Protein AF-A0A0Q5DLA3-F1 (afdb_monomer)

Nearest PDB structures (foldseek):
  3n1b-assembly2_B  TM=4.915E-01  e=2.958E+00  Mus musculus
  8rz0-assembly1_A  TM=2.728E-01  e=1.833E+00  synthetic construct
  1zu2-assembly1_A  TM=3.342E-01  e=6.565E+00  Arabidopsis thaliana

Foldseek 3Di:
DDDDDDPPDPDDPDDDPLVVVLVVLLVQLLVLLVCCVVHDPDDPVLVVSLQSLQVSLVSQCVSPALVSSVVSLVSSLVVDVVCSVVSNVSSLVSNAPPHRRDHPDDDD

Solvent-accessible surface area (backbone atoms only — not comparable to full-atom values): 6355 Å² total; per-residue (Å²): 138,84,83,77,78,74,82,77,74,77,80,76,75,80,77,63,80,37,61,74,60,34,57,65,45,25,54,53,45,43,55,52,51,52,48,57,74,76,45,66,93,65,62,72,66,43,55,52,49,39,52,52,51,24,52,46,41,52,53,25,28,72,56,44,30,42,63,33,38,52,49,28,51,48,53,46,24,67,76,39,69,96,44,19,69,62,53,45,53,56,48,52,66,37,34,54,83,39,81,63,43,72,71,91,79,81,77,131

Mean predicted aligned error: 8.05 Å

Radius of gyration: 18.18 Å; Cα contacts (8 Å, |Δi|>4): 85; chains: 1; bounding box: 66×40×29 Å

Sequence (108 aa):
MLSAAAPHSPARPPAPPWQEAIGPIAEALLSLVAAVESGPTAGPAVKAFQAAIRRKGEDAAAAGGPEAMEAALRIVADAAQDRAERRTRIIDKAWAGLNGWRPEGRQP

Secondary structure (DSSP, 8-state):
----PPP-PPPPPPPPTHHHHHHHHHHHHHHHHHHHHHS-SSSHHHHHHHHHHHHHHHHHHHHHHHHHHHHHHHHHHHTTGGGHHHHHHHHHHHHTT-TTS--S----

pLDDT: mean 86.53, std 15.23, range [33.31, 98.31]

Structure (mmCIF, N/CA/C/O backbone):
data_AF-A0A0Q5DLA3-F1
#
_entry.id   AF-A0A0Q5DLA3-F1
#
loop_
_atom_site.group_PDB
_atom_site.id
_atom_site.type_symbol
_atom_site.label_atom_id
_atom_site.label_alt_id
_atom_site.label_comp_id
_atom_site.label_asym_id
_atom_site.label_entity_id
_atom_site.label_seq_id
_atom_site.pdbx_PDB_ins_code
_atom_site.Cartn_x
_atom_site.Cartn_y
_atom_site.Cartn_z
_atom_site.occupancy
_atom_site.B_iso_or_equiv
_atom_site.auth_seq_id
_atom_site.auth_comp_id
_atom_site.auth_asym_id
_atom_site.auth_atom_id
_atom_site.pdbx_PDB_model_num
ATOM 1 N N . MET A 1 1 ? 50.979 -30.262 2.284 1.00 45.16 1 MET A N 1
ATOM 2 C CA . MET A 1 1 ? 50.191 -29.048 2.584 1.00 45.16 1 MET A CA 1
ATOM 3 C C . MET A 1 1 ? 49.000 -29.036 1.638 1.00 45.16 1 MET A C 1
ATOM 5 O O . MET A 1 1 ? 49.215 -28.895 0.445 1.00 45.16 1 MET A O 1
ATOM 9 N N . LEU A 1 2 ? 47.785 -29.297 2.126 1.00 47.88 2 LEU A N 1
ATOM 10 C CA . LEU A 1 2 ? 46.566 -29.260 1.311 1.00 47.88 2 LEU A CA 1
ATOM 11 C C . LEU A 1 2 ? 45.824 -27.961 1.642 1.00 47.88 2 LEU A C 1
ATOM 13 O O . LEU A 1 2 ? 45.222 -27.856 2.707 1.00 47.88 2 LEU A O 1
ATOM 17 N N . SER A 1 3 ? 45.915 -26.963 0.760 1.00 57.97 3 SER A N 1
ATOM 18 C CA . SER A 1 3 ? 45.057 -25.776 0.826 1.00 57.97 3 SER A CA 1
ATOM 19 C C . SER A 1 3 ? 43.639 -26.180 0.442 1.00 57.97 3 SER A C 1
ATOM 21 O O . SER A 1 3 ? 43.374 -26.499 -0.715 1.00 57.97 3 SER A O 1
ATOM 23 N N . ALA A 1 4 ? 42.731 -26.165 1.414 1.00 58.88 4 ALA A N 1
ATOM 24 C CA . ALA A 1 4 ? 41.303 -26.233 1.154 1.00 58.88 4 ALA A CA 1
ATOM 25 C C . ALA A 1 4 ? 40.884 -24.953 0.414 1.00 58.88 4 ALA A C 1
ATOM 27 O O . ALA A 1 4 ? 40.949 -23.856 0.970 1.00 58.88 4 ALA A O 1
ATOM 28 N N . ALA A 1 5 ? 40.498 -25.085 -0.855 1.00 56.91 5 ALA A N 1
ATOM 29 C CA . ALA A 1 5 ? 39.889 -23.996 -1.604 1.00 56.91 5 ALA A CA 1
ATOM 30 C C . ALA A 1 5 ? 38.568 -23.611 -0.921 1.00 56.91 5 ALA A C 1
ATOM 32 O O . ALA A 1 5 ? 37.685 -24.453 -0.750 1.00 56.91 5 ALA A O 1
ATOM 33 N N . ALA A 1 6 ? 38.445 -22.350 -0.504 1.00 63.41 6 ALA A N 1
ATOM 34 C CA . ALA A 1 6 ? 37.197 -21.820 0.029 1.00 63.41 6 ALA A CA 1
ATOM 35 C C . ALA A 1 6 ? 36.077 -21.975 -1.021 1.00 63.41 6 ALA A C 1
ATOM 37 O O . ALA A 1 6 ? 36.323 -21.733 -2.212 1.00 63.41 6 ALA A O 1
ATOM 38 N N . PRO A 1 7 ? 34.851 -22.365 -0.623 1.00 62.72 7 PRO A N 1
ATOM 39 C CA . PRO A 1 7 ? 33.740 -22.437 -1.555 1.00 62.72 7 PRO A CA 1
ATOM 40 C C . PRO A 1 7 ? 33.470 -21.027 -2.084 1.00 62.72 7 PRO A C 1
ATOM 42 O O . PRO A 1 7 ? 33.136 -20.115 -1.327 1.00 62.72 7 PRO A O 1
ATOM 45 N N . HIS A 1 8 ? 33.650 -20.843 -3.392 1.00 61.12 8 HIS A N 1
ATOM 46 C CA . HIS A 1 8 ? 33.242 -19.624 -4.074 1.00 61.12 8 HIS A CA 1
ATOM 47 C C . HIS A 1 8 ? 31.725 -19.520 -3.928 1.00 61.12 8 HIS A C 1
ATOM 49 O O . HIS A 1 8 ? 30.983 -20.278 -4.551 1.00 61.12 8 HIS A O 1
ATOM 55 N N . SER A 1 9 ? 31.259 -18.614 -3.068 1.00 67.56 9 SER A N 1
ATOM 56 C CA . SER A 1 9 ? 29.846 -18.249 -3.062 1.00 67.56 9 SER A CA 1
ATOM 57 C C . SER A 1 9 ? 29.545 -17.630 -4.428 1.00 67.56 9 SER A C 1
ATOM 59 O O . SER A 1 9 ? 30.243 -16.685 -4.807 1.00 67.56 9 SER A O 1
ATOM 61 N N . PRO A 1 10 ? 28.575 -18.151 -5.201 1.00 66.62 10 PRO A N 1
ATOM 62 C CA . PRO A 1 10 ? 28.233 -17.543 -6.475 1.00 66.62 10 PRO A CA 1
ATOM 63 C C . PRO A 1 10 ? 27.811 -16.095 -6.220 1.00 66.62 10 PRO A C 1
ATOM 65 O O . PRO A 1 10 ? 27.034 -15.820 -5.301 1.00 66.62 10 PRO A O 1
ATOM 68 N N . ALA A 1 11 ? 28.358 -15.169 -7.010 1.00 67.75 11 ALA A N 1
ATOM 69 C CA . ALA A 1 11 ? 27.973 -13.767 -6.960 1.00 67.75 11 ALA A CA 1
ATOM 70 C C . ALA A 1 11 ? 26.447 -13.679 -7.111 1.00 67.75 11 ALA A C 1
ATOM 72 O O . ALA A 1 11 ? 25.883 -14.189 -8.081 1.00 67.75 11 ALA A O 1
ATOM 73 N N . ARG A 1 12 ? 25.773 -13.091 -6.114 1.00 69.81 12 ARG A N 1
ATOM 74 C CA . ARG A 1 12 ? 24.320 -12.901 -6.147 1.00 69.81 12 ARG A CA 1
ATOM 75 C C . ARG A 1 12 ? 23.985 -12.10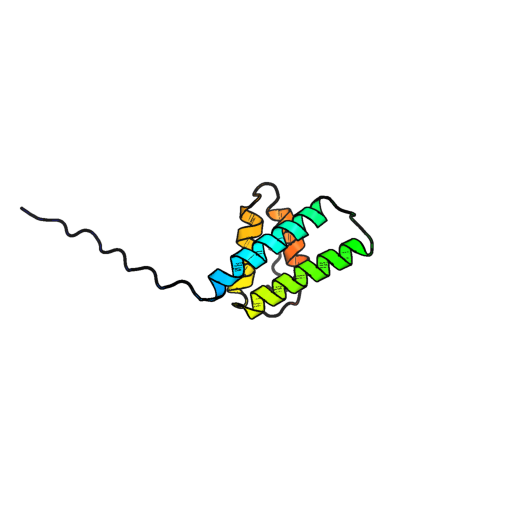4 -7.419 1.00 69.81 12 ARG A C 1
ATOM 77 O O . ARG A 1 12 ? 24.651 -11.095 -7.659 1.00 69.81 12 ARG A O 1
ATOM 84 N N . PRO A 1 13 ? 23.006 -12.538 -8.235 1.00 71.31 13 PRO A N 1
ATOM 85 C CA . PRO A 1 13 ? 22.610 -11.777 -9.412 1.00 71.31 13 PRO A CA 1
ATOM 86 C C . PRO A 1 13 ? 22.214 -10.351 -9.003 1.00 71.31 13 PRO A C 1
ATOM 88 O O . PRO A 1 13 ? 21.727 -10.159 -7.880 1.00 71.31 13 PRO A O 1
ATOM 91 N N . PRO A 1 14 ? 22.434 -9.353 -9.878 1.00 73.94 14 PRO A N 1
ATOM 92 C CA . 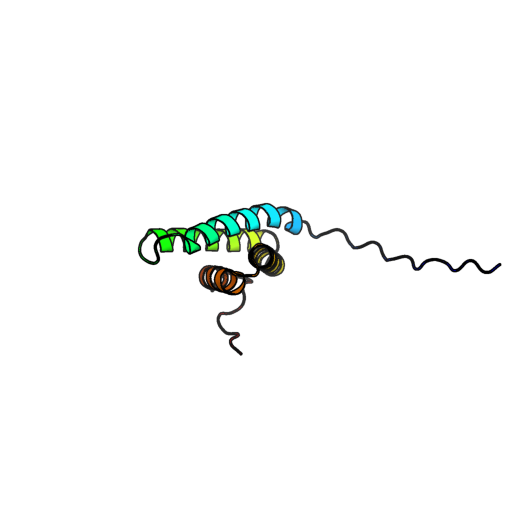PRO A 1 14 ? 22.038 -7.985 -9.590 1.00 73.94 14 PRO A CA 1
ATOM 93 C C . PRO A 1 14 ? 20.545 -7.938 -9.267 1.00 73.94 14 PRO A C 1
ATOM 95 O O . PRO A 1 14 ? 19.734 -8.648 -9.871 1.00 73.94 14 PRO A O 1
ATOM 98 N N . ALA A 1 15 ? 20.205 -7.118 -8.277 1.00 75.69 15 ALA A N 1
ATOM 99 C CA . ALA A 1 15 ? 18.827 -6.864 -7.908 1.00 75.69 15 ALA A CA 1
ATOM 100 C C . ALA A 1 15 ? 18.018 -6.415 -9.139 1.00 75.69 15 ALA A C 1
ATOM 102 O O . ALA A 1 15 ? 18.517 -5.619 -9.939 1.00 75.69 15 ALA A O 1
ATOM 103 N N . PRO A 1 16 ? 16.772 -6.888 -9.301 1.00 83.25 16 PRO A N 1
ATOM 104 C CA . PRO A 1 16 ? 15.855 -6.318 -10.270 1.00 83.25 16 PRO A CA 1
ATOM 105 C C . PRO A 1 16 ? 15.700 -4.801 -10.073 1.00 83.25 16 PRO A C 1
ATOM 107 O O . PRO A 1 16 ? 15.641 -4.345 -8.928 1.00 83.25 16 PRO A O 1
ATOM 110 N N . PRO A 1 17 ? 15.539 -4.024 -11.159 1.00 84.75 17 PRO A N 1
ATOM 111 C CA . PRO A 1 17 ? 15.474 -2.560 -11.102 1.00 84.75 17 PRO A CA 1
ATOM 112 C C . PRO A 1 17 ? 14.297 -2.035 -10.266 1.00 84.75 17 PRO A C 1
ATOM 114 O O . PRO A 1 17 ? 14.354 -0.935 -9.727 1.00 84.75 17 PRO A O 1
ATOM 117 N N . TRP A 1 18 ? 13.238 -2.832 -10.099 1.00 91.06 18 TRP A N 1
ATOM 118 C CA . TRP A 1 18 ? 12.095 -2.461 -9.270 1.00 91.06 18 TRP A CA 1
ATOM 119 C C . TRP A 1 18 ? 12.435 -2.352 -7.780 1.00 91.06 18 TRP A C 1
ATOM 121 O O . TRP A 1 18 ? 11.726 -1.649 -7.069 1.00 91.06 18 TRP A O 1
ATOM 131 N N . GLN A 1 19 ? 13.506 -2.999 -7.293 1.00 91.19 19 GLN A N 1
ATOM 132 C CA . GLN A 1 19 ? 13.862 -2.978 -5.867 1.00 91.19 19 GLN A CA 1
ATOM 133 C C . GLN A 1 19 ? 14.179 -1.566 -5.363 1.00 91.19 19 GLN A C 1
ATOM 135 O O . GLN A 1 19 ? 13.811 -1.227 -4.240 1.00 91.19 19 GLN A O 1
ATOM 140 N N . GLU A 1 20 ? 14.788 -0.727 -6.204 1.00 90.19 20 GLU A N 1
ATOM 141 C CA . GLU A 1 20 ? 15.081 0.672 -5.872 1.00 90.19 20 GLU A CA 1
ATOM 142 C C . GLU A 1 20 ? 13.799 1.506 -5.722 1.00 90.19 20 GLU A C 1
ATOM 144 O O . GLU A 1 20 ? 13.729 2.399 -4.878 1.00 90.19 20 GLU A O 1
ATOM 149 N N . ALA A 1 21 ? 12.747 1.173 -6.477 1.00 91.25 21 ALA A N 1
ATOM 150 C CA . ALA A 1 21 ? 11.459 1.858 -6.404 1.00 91.25 21 ALA A CA 1
ATOM 151 C C . ALA A 1 21 ? 10.654 1.501 -5.140 1.00 91.25 21 ALA A C 1
ATOM 153 O O . ALA A 1 21 ? 9.787 2.273 -4.728 1.00 91.25 21 ALA A O 1
ATOM 154 N N . ILE A 1 22 ? 10.926 0.356 -4.499 1.00 95.25 22 ILE A N 1
ATOM 155 C CA . ILE A 1 22 ? 10.114 -0.122 -3.367 1.00 95.25 22 ILE A CA 1
ATOM 156 C C . ILE A 1 22 ? 10.337 0.681 -2.098 1.00 95.25 22 ILE A C 1
ATOM 158 O O . ILE A 1 22 ? 9.370 0.892 -1.371 1.00 95.25 22 ILE A O 1
ATOM 162 N N . GLY A 1 23 ? 11.561 1.138 -1.825 1.00 94.69 23 GLY A N 1
ATOM 163 C CA . GLY A 1 23 ? 11.868 1.881 -0.596 1.00 94.69 23 GLY A CA 1
ATOM 164 C C . GLY A 1 23 ? 10.900 3.053 -0.368 1.00 94.69 23 GLY A C 1
ATOM 165 O O . GLY A 1 23 ? 10.138 3.026 0.602 1.00 94.69 23 GLY A O 1
ATOM 166 N N . PRO A 1 24 ? 10.819 4.018 -1.303 1.00 97.19 24 PRO A N 1
ATOM 167 C CA . PRO A 1 24 ? 9.896 5.149 -1.193 1.00 97.19 24 PRO A CA 1
ATOM 168 C C . PRO A 1 24 ? 8.410 4.749 -1.153 1.00 97.19 24 PRO A C 1
ATOM 170 O O . PRO A 1 24 ? 7.608 5.380 -0.461 1.00 97.19 24 PRO A O 1
ATOM 173 N N . ILE A 1 25 ? 8.016 3.696 -1.881 1.00 97.44 25 ILE A N 1
ATOM 174 C CA . ILE A 1 25 ? 6.633 3.191 -1.870 1.00 97.44 25 ILE A CA 1
ATOM 175 C C . ILE A 1 25 ? 6.281 2.632 -0.485 1.00 97.44 25 ILE A C 1
ATOM 177 O O . ILE A 1 25 ? 5.216 2.943 0.055 1.00 97.44 25 ILE A O 1
ATOM 181 N N . ALA A 1 26 ? 7.177 1.843 0.106 1.00 97.19 26 ALA A N 1
ATOM 182 C CA . ALA A 1 26 ? 6.996 1.240 1.418 1.00 97.19 26 ALA A CA 1
ATOM 183 C C . ALA A 1 26 ? 6.977 2.292 2.539 1.00 97.19 26 ALA A C 1
ATOM 185 O O . ALA A 1 26 ? 6.140 2.205 3.436 1.00 97.19 26 ALA A O 1
ATOM 186 N N . GLU A 1 27 ? 7.816 3.328 2.468 1.00 97.56 27 GLU A N 1
ATOM 187 C CA . GLU A 1 27 ? 7.792 4.455 3.415 1.00 97.56 27 GLU A CA 1
ATOM 188 C C . GLU A 1 27 ? 6.464 5.229 3.370 1.00 97.56 27 GLU A C 1
ATOM 190 O O . GLU A 1 27 ? 5.866 5.542 4.409 1.00 97.56 27 GLU A O 1
ATOM 195 N N . ALA A 1 28 ? 5.953 5.494 2.164 1.00 97.75 28 ALA A N 1
ATOM 196 C CA . ALA A 1 28 ? 4.653 6.130 1.990 1.00 97.75 28 ALA A CA 1
ATOM 197 C C . ALA A 1 28 ? 3.515 5.249 2.536 1.00 97.75 28 ALA A C 1
ATOM 199 O O . ALA A 1 28 ? 2.624 5.749 3.226 1.00 97.75 28 ALA A O 1
ATOM 200 N N . LEU A 1 29 ? 3.557 3.936 2.280 1.00 97.81 29 LEU A N 1
ATOM 201 C CA . LEU A 1 29 ? 2.604 2.978 2.846 1.00 97.81 29 LEU A CA 1
ATOM 202 C C . LEU A 1 29 ? 2.659 2.954 4.374 1.00 97.81 29 LEU A C 1
ATOM 204 O O . LEU A 1 29 ? 1.608 3.007 5.008 1.00 97.81 29 LEU A O 1
ATOM 208 N N . LEU A 1 30 ? 3.852 2.931 4.972 1.00 96.81 30 LEU A N 1
ATOM 209 C CA . LEU A 1 30 ? 4.028 2.973 6.425 1.00 96.81 30 LEU A CA 1
ATOM 210 C C . LEU A 1 30 ? 3.351 4.197 7.039 1.00 96.81 30 LEU A C 1
ATOM 212 O O . LEU A 1 30 ? 2.613 4.065 8.017 1.00 96.81 30 LEU A O 1
ATOM 216 N N . SER A 1 31 ? 3.554 5.365 6.433 1.00 96.19 31 SER A N 1
ATOM 217 C CA . SER A 1 31 ? 2.955 6.622 6.890 1.00 96.19 31 SER A CA 1
ATOM 218 C C . SER A 1 31 ? 1.427 6.600 6.781 1.00 96.19 31 SER A C 1
ATOM 220 O O . SER A 1 31 ? 0.725 6.964 7.724 1.00 96.19 31 SER A O 1
ATOM 222 N N . LEU A 1 32 ? 0.894 6.121 5.652 1.00 96.25 32 LEU A N 1
ATOM 223 C CA . LEU A 1 32 ? -0.551 6.017 5.425 1.00 96.25 32 LEU A CA 1
ATOM 224 C C . LEU A 1 32 ? -1.213 5.019 6.378 1.00 96.25 32 LEU A C 1
ATOM 226 O O . LEU A 1 32 ? -2.262 5.310 6.950 1.00 96.25 32 LEU A O 1
ATOM 230 N N . VAL A 1 33 ? -0.601 3.853 6.575 1.00 95.44 33 VAL A N 1
ATOM 231 C CA . VAL A 1 33 ? -1.123 2.822 7.472 1.00 95.44 33 VAL A CA 1
ATOM 232 C C . VAL A 1 33 ? -1.067 3.297 8.924 1.00 95.44 33 VAL A C 1
ATOM 234 O O . VAL A 1 33 ? -2.054 3.145 9.635 1.00 95.44 33 VAL A O 1
ATOM 237 N N . ALA A 1 34 ? 0.010 3.962 9.353 1.00 93.94 34 ALA A N 1
ATOM 238 C CA . ALA A 1 34 ? 0.093 4.557 10.689 1.00 93.94 34 ALA A CA 1
ATOM 239 C C . ALA A 1 34 ? -0.981 5.641 10.924 1.00 93.94 34 ALA A C 1
ATOM 241 O O . ALA A 1 34 ? -1.553 5.739 12.015 1.00 93.94 34 ALA A O 1
ATOM 242 N N . ALA A 1 35 ? -1.311 6.425 9.893 1.00 92.62 35 ALA A N 1
ATOM 243 C CA . ALA A 1 35 ? -2.402 7.395 9.958 1.00 92.62 35 ALA A CA 1
ATOM 244 C C . ALA A 1 35 ? -3.778 6.713 10.067 1.00 92.62 35 ALA A C 1
ATOM 246 O O . ALA A 1 35 ? -4.632 7.176 10.816 1.00 92.62 35 ALA A O 1
ATOM 247 N N . VAL A 1 36 ? -3.992 5.580 9.389 1.00 92.69 36 VAL A N 1
ATOM 248 C CA . VAL A 1 36 ? -5.211 4.764 9.553 1.00 92.69 36 VAL A CA 1
ATOM 249 C C . VAL A 1 36 ? -5.278 4.125 10.943 1.00 92.69 36 VAL A C 1
ATOM 251 O O . VAL A 1 36 ? -6.358 4.013 11.517 1.00 92.69 36 VAL A O 1
ATOM 254 N N . GLU A 1 37 ? -4.142 3.707 11.503 1.00 92.31 37 GLU A N 1
ATOM 255 C CA . GLU A 1 37 ? -4.065 3.095 12.835 1.00 92.31 37 GLU A CA 1
ATOM 256 C C . GLU A 1 37 ? -4.431 4.074 13.961 1.00 92.31 37 GLU A C 1
ATOM 258 O O . GLU A 1 37 ? -5.028 3.645 14.951 1.00 92.31 37 GLU A O 1
ATOM 263 N N . SER A 1 38 ? -4.090 5.358 13.801 1.00 90.25 38 SER A N 1
ATOM 264 C CA . SER A 1 38 ? -4.316 6.430 14.787 1.00 90.25 38 SER A CA 1
ATOM 265 C C . SER A 1 38 ? -5.526 7.328 14.488 1.00 90.25 38 SER A C 1
ATOM 267 O O . SER A 1 38 ? -5.953 8.093 15.352 1.00 90.25 38 SER A O 1
ATOM 269 N N . GLY A 1 39 ? -6.064 7.260 13.270 1.00 83.00 39 GLY A N 1
ATOM 270 C CA . GLY A 1 39 ? -7.086 8.169 12.764 1.00 83.00 39 GLY A CA 1
ATOM 271 C C . GLY A 1 39 ? -8.536 7.701 12.946 1.00 83.00 39 GLY A C 1
ATOM 272 O O . GLY A 1 39 ? -8.816 6.688 13.591 1.00 83.00 39 GLY A O 1
ATOM 273 N N . PRO A 1 40 ? -9.494 8.444 12.357 1.00 74.62 40 PRO A N 1
ATOM 274 C CA . PRO A 1 40 ? -10.917 8.120 12.420 1.00 74.62 40 PRO A CA 1
ATOM 275 C C . PRO A 1 40 ? -11.222 6.737 11.835 1.00 74.62 40 PRO A C 1
ATOM 277 O O . PRO A 1 40 ? -10.705 6.372 10.783 1.00 74.62 40 PRO A O 1
ATOM 280 N N . THR A 1 41 ? -12.126 5.989 12.469 1.00 78.62 41 THR A N 1
ATOM 281 C CA . THR A 1 41 ? -12.523 4.638 12.028 1.00 78.62 41 THR A CA 1
ATOM 282 C C . THR A 1 41 ? -13.621 4.638 10.962 1.00 78.62 41 THR A C 1
ATOM 284 O O . THR A 1 41 ? -13.885 3.604 10.347 1.00 78.62 41 THR A O 1
ATOM 287 N N . ALA A 1 42 ? -14.250 5.790 10.705 1.00 77.69 42 ALA A N 1
ATOM 288 C CA . ALA A 1 42 ? -15.311 5.947 9.718 1.00 77.69 42 ALA A CA 1
AT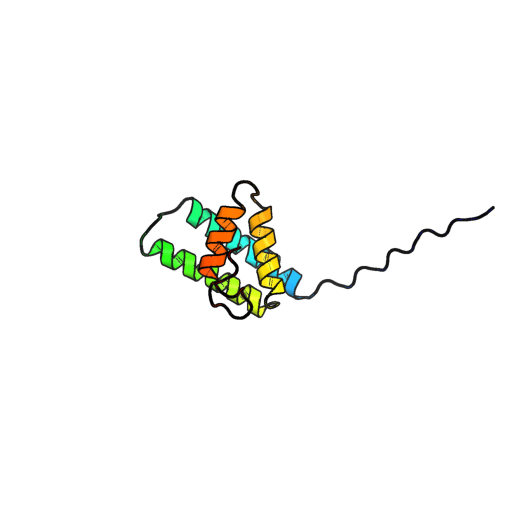OM 289 C C . ALA A 1 42 ? -15.284 7.332 9.052 1.00 77.69 42 ALA A C 1
ATOM 291 O O . ALA A 1 42 ? -14.707 8.290 9.566 1.00 77.69 42 ALA A O 1
ATOM 292 N N . GLY A 1 43 ? -15.951 7.434 7.901 1.00 85.56 43 GLY A N 1
ATOM 293 C CA . GLY A 1 43 ? -16.170 8.695 7.190 1.00 85.56 43 GLY A CA 1
ATOM 294 C C . GLY A 1 43 ? -15.237 8.937 5.994 1.00 85.56 43 GLY A C 1
ATOM 295 O O . GLY A 1 43 ? -14.479 8.051 5.589 1.00 85.56 43 GLY A O 1
ATOM 296 N N . PRO A 1 44 ? -15.309 10.134 5.380 1.00 86.56 44 PRO A N 1
ATOM 297 C CA . PRO A 1 44 ? -14.595 10.459 4.140 1.00 86.56 44 PRO A CA 1
ATOM 298 C C . PRO A 1 44 ? -13.071 10.296 4.225 1.00 86.56 44 PRO A C 1
ATOM 300 O O . PRO A 1 44 ? -12.451 9.846 3.263 1.00 86.56 44 PRO A O 1
ATOM 303 N N . ALA A 1 45 ? -12.476 10.587 5.385 1.00 87.94 45 ALA A N 1
ATOM 304 C CA . ALA A 1 45 ? -11.038 10.442 5.612 1.00 87.94 45 ALA A CA 1
ATOM 305 C C . ALA A 1 45 ? -10.560 8.991 5.424 1.00 87.94 45 ALA A C 1
ATOM 307 O O . ALA A 1 45 ? -9.541 8.753 4.782 1.00 87.94 45 ALA A O 1
ATOM 308 N N . VAL A 1 46 ? -11.337 8.009 5.895 1.00 88.50 46 VAL A N 1
ATOM 309 C CA . VAL A 1 46 ? -11.009 6.583 5.729 1.00 88.50 46 VAL A CA 1
ATOM 310 C C . VAL A 1 46 ? -10.971 6.194 4.254 1.00 88.50 46 VAL A C 1
ATOM 312 O O . VAL A 1 46 ? -10.052 5.499 3.825 1.00 88.50 46 VAL A O 1
ATOM 315 N N . LYS A 1 47 ? -11.935 6.674 3.457 1.00 90.62 47 LYS A N 1
ATOM 316 C CA . LYS A 1 47 ? -11.959 6.426 2.007 1.00 90.62 47 LYS A CA 1
ATOM 317 C C . LYS A 1 47 ? -10.750 7.059 1.313 1.00 90.62 47 LYS A C 1
ATOM 319 O O . LYS A 1 47 ? -10.165 6.433 0.435 1.00 90.62 47 LYS A O 1
ATOM 324 N N . ALA A 1 48 ? -10.348 8.261 1.730 1.00 94.19 48 ALA A N 1
ATOM 325 C CA . ALA A 1 48 ? -9.167 8.933 1.192 1.00 94.19 48 ALA A CA 1
ATOM 326 C C . ALA A 1 48 ? -7.872 8.161 1.499 1.00 94.19 48 ALA A C 1
ATOM 328 O O . ALA A 1 48 ? -7.053 7.968 0.600 1.00 94.19 48 ALA A O 1
ATOM 329 N N . PHE A 1 49 ? -7.713 7.652 2.727 1.00 94.38 49 PHE A N 1
ATOM 330 C CA . PHE A 1 49 ? -6.575 6.799 3.074 1.00 94.38 49 PHE A CA 1
ATOM 331 C C . PHE A 1 49 ? -6.580 5.482 2.294 1.00 94.38 49 PHE A C 1
ATOM 333 O O . PHE A 1 49 ? -5.549 5.113 1.741 1.00 94.38 49 PHE A O 1
ATOM 340 N N . GL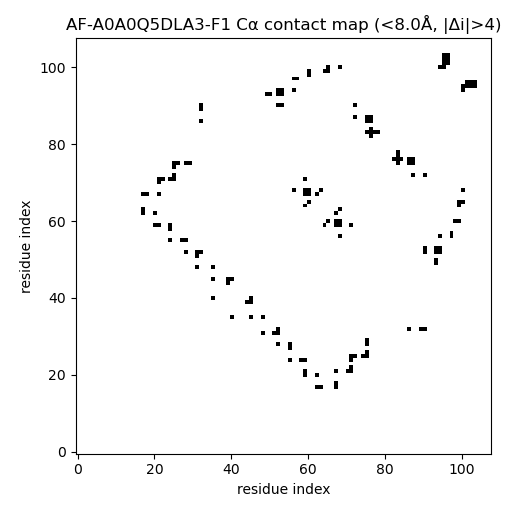N A 1 50 ? -7.728 4.807 2.173 1.00 94.12 50 GLN A N 1
ATOM 341 C CA . GLN A 1 50 ? -7.842 3.585 1.366 1.00 94.12 50 GLN A CA 1
ATOM 342 C C . GLN A 1 50 ? -7.451 3.830 -0.096 1.00 94.12 50 GLN A C 1
ATOM 344 O O . GLN A 1 50 ? -6.668 3.067 -0.655 1.00 94.12 50 GLN A O 1
ATOM 349 N N . ALA A 1 51 ? -7.923 4.925 -0.699 1.00 96.62 51 ALA A N 1
ATOM 350 C CA . ALA A 1 51 ? -7.547 5.300 -2.059 1.00 96.62 51 ALA A CA 1
ATOM 351 C C . ALA A 1 51 ? -6.045 5.610 -2.184 1.00 96.62 51 ALA A C 1
ATOM 353 O O . ALA A 1 51 ? -5.410 5.228 -3.163 1.00 96.62 51 ALA A O 1
ATOM 354 N N . ALA A 1 52 ? -5.447 6.274 -1.191 1.00 98.00 52 ALA A N 1
ATOM 355 C CA . ALA A 1 52 ? -4.013 6.547 -1.182 1.00 98.00 52 ALA A CA 1
ATOM 356 C C . ALA A 1 52 ? -3.171 5.266 -1.075 1.00 98.00 52 ALA A C 1
ATOM 358 O O . ALA A 1 52 ? -2.207 5.121 -1.824 1.00 98.00 52 ALA A O 1
ATOM 359 N N . ILE A 1 53 ? -3.562 4.328 -0.207 1.00 98.06 53 ILE A N 1
ATOM 360 C CA . ILE A 1 53 ? -2.908 3.017 -0.075 1.00 98.06 53 ILE A CA 1
ATOM 361 C C . ILE A 1 53 ? -3.050 2.229 -1.380 1.00 98.06 53 ILE A C 1
ATOM 363 O O . ILE A 1 53 ? -2.068 1.658 -1.852 1.00 98.06 53 ILE A O 1
ATOM 367 N N . ARG A 1 54 ? -4.233 2.249 -2.008 1.00 98.00 54 ARG A N 1
ATOM 368 C CA . ARG A 1 54 ? -4.470 1.606 -3.307 1.00 98.00 54 ARG A CA 1
ATOM 369 C C . ARG A 1 54 ? -3.533 2.128 -4.394 1.00 98.00 54 ARG A C 1
ATOM 371 O O . ARG A 1 54 ? -2.882 1.320 -5.045 1.00 98.00 54 ARG A O 1
ATOM 378 N N . ARG A 1 55 ? -3.384 3.451 -4.524 1.00 98.31 55 ARG A N 1
ATOM 379 C CA . ARG A 1 55 ? -2.446 4.062 -5.487 1.00 98.31 55 ARG A CA 1
ATOM 380 C C . ARG A 1 55 ? -1.007 3.593 -5.282 1.00 98.31 55 ARG A C 1
ATOM 382 O O . ARG A 1 55 ? -0.300 3.367 -6.249 1.00 98.31 55 ARG A O 1
ATOM 389 N N . LYS A 1 56 ? -0.576 3.382 -4.035 1.00 98.12 56 LYS A N 1
ATOM 390 C CA . LYS A 1 56 ? 0.760 2.824 -3.767 1.00 98.12 56 LYS A CA 1
ATOM 391 C C . LYS A 1 56 ? 0.896 1.361 -4.194 1.00 98.12 56 LYS A C 1
ATOM 393 O O . LYS A 1 56 ? 1.980 0.953 -4.592 1.00 98.12 56 LYS A O 1
ATOM 398 N N . GLY A 1 57 ? -0.192 0.594 -4.156 1.00 97.25 57 GLY A N 1
ATOM 399 C CA . GLY A 1 57 ? -0.238 -0.742 -4.753 1.00 97.25 57 GLY A CA 1
ATOM 400 C C . GLY A 1 57 ? -0.127 -0.700 -6.275 1.00 97.25 57 GLY A C 1
ATOM 401 O O . GLY A 1 57 ? 0.607 -1.496 -6.848 1.00 97.25 57 GLY A O 1
ATOM 402 N N . GLU A 1 58 ? -0.794 0.256 -6.924 1.00 97.88 58 GLU A N 1
ATOM 403 C CA . GLU A 1 58 ? -0.685 0.490 -8.372 1.00 97.88 58 GLU A CA 1
ATOM 404 C C . GLU A 1 58 ? 0.740 0.908 -8.772 1.00 97.88 58 GLU A C 1
ATOM 406 O O . GLU A 1 58 ? 1.284 0.351 -9.723 1.00 97.88 58 GLU A O 1
ATOM 411 N N . ASP A 1 59 ? 1.378 1.802 -8.008 1.00 97.25 59 ASP A N 1
ATOM 412 C CA . ASP A 1 59 ? 2.782 2.194 -8.206 1.00 97.25 59 ASP A CA 1
ATOM 413 C C . ASP A 1 59 ? 3.723 0.977 -8.109 1.00 97.25 59 ASP A C 1
ATOM 415 O O . ASP A 1 59 ? 4.604 0.793 -8.949 1.00 97.25 59 ASP A O 1
ATOM 419 N N . ALA A 1 60 ? 3.522 0.114 -7.104 1.00 96.56 60 ALA A N 1
ATOM 420 C CA . ALA A 1 60 ? 4.313 -1.104 -6.933 1.00 96.56 60 ALA A CA 1
ATOM 421 C C . ALA A 1 60 ? 4.084 -2.097 -8.084 1.00 96.56 60 ALA A C 1
ATOM 423 O O . ALA A 1 60 ? 5.045 -2.623 -8.648 1.00 96.56 60 ALA A O 1
ATOM 424 N N . ALA A 1 61 ? 2.825 -2.309 -8.478 1.00 96.25 61 ALA A N 1
ATOM 425 C CA . ALA A 1 61 ? 2.471 -3.165 -9.605 1.00 96.25 61 ALA A CA 1
ATOM 426 C C . ALA A 1 61 ? 3.096 -2.664 -10.918 1.00 96.25 61 ALA A C 1
ATOM 428 O O . ALA A 1 61 ? 3.605 -3.462 -11.701 1.00 96.25 61 ALA A O 1
ATOM 429 N N . ALA A 1 62 ? 3.110 -1.348 -11.143 1.00 95.44 62 ALA A N 1
ATOM 430 C CA . ALA A 1 62 ? 3.750 -0.742 -12.306 1.00 95.44 62 ALA A CA 1
ATOM 431 C C . ALA A 1 62 ? 5.282 -0.882 -12.275 1.00 95.44 62 ALA A C 1
ATOM 433 O O . ALA A 1 62 ? 5.897 -1.063 -13.324 1.00 95.44 62 AL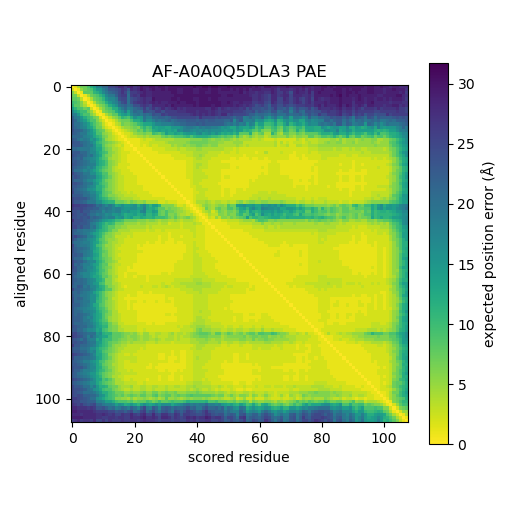A A O 1
ATOM 434 N N . ALA A 1 63 ? 5.898 -0.819 -11.091 1.00 94.88 63 ALA A N 1
ATOM 435 C CA . ALA A 1 63 ? 7.345 -0.945 -10.940 1.00 94.88 63 ALA A CA 1
ATOM 436 C C . ALA A 1 63 ? 7.843 -2.376 -11.185 1.00 94.88 63 ALA A C 1
ATOM 438 O O . ALA A 1 63 ? 8.857 -2.569 -11.853 1.00 94.88 63 ALA A O 1
ATOM 439 N N . GLY A 1 64 ? 7.156 -3.381 -10.639 1.00 93.81 64 GLY A N 1
ATOM 440 C CA . GLY A 1 64 ? 7.646 -4.761 -10.672 1.00 93.81 64 GLY A CA 1
ATOM 441 C C . GLY A 1 64 ? 6.584 -5.826 -10.450 1.00 93.81 64 GLY A C 1
ATOM 442 O O . GLY A 1 64 ? 6.923 -6.917 -10.004 1.00 93.81 64 GLY A O 1
ATOM 443 N N . GLY A 1 65 ? 5.317 -5.517 -10.727 1.00 94.69 65 GLY A N 1
ATOM 444 C CA . GLY A 1 65 ? 4.228 -6.484 -10.667 1.00 94.69 65 GLY A CA 1
ATOM 445 C C . GLY A 1 65 ? 3.979 -7.056 -9.263 1.00 94.69 65 GLY A C 1
ATOM 446 O O . GLY A 1 65 ? 4.218 -6.375 -8.260 1.00 94.69 65 GLY A O 1
ATOM 447 N N . PRO A 1 66 ? 3.482 -8.304 -9.175 1.00 94.94 66 PRO A N 1
ATOM 448 C CA . PRO A 1 66 ? 3.182 -8.974 -7.909 1.00 94.94 66 PRO A CA 1
ATOM 449 C C . PRO A 1 66 ? 4.361 -9.000 -6.928 1.00 94.94 66 PRO A C 1
ATOM 451 O O . PRO A 1 66 ? 4.178 -8.805 -5.728 1.00 94.94 66 PRO A O 1
ATOM 454 N N . GLU A 1 67 ? 5.584 -9.208 -7.419 1.00 94.19 67 GLU A N 1
ATOM 455 C CA . GLU A 1 67 ? 6.791 -9.314 -6.599 1.00 94.19 67 GLU A CA 1
ATOM 456 C C . GLU A 1 67 ? 7.114 -7.999 -5.883 1.00 94.19 67 GLU A C 1
ATOM 458 O O . GLU A 1 67 ? 7.464 -8.003 -4.700 1.00 94.19 67 GLU A O 1
ATOM 463 N N . ALA A 1 68 ? 6.950 -6.875 -6.581 1.00 95.69 68 ALA A N 1
ATOM 464 C CA . ALA A 1 68 ? 7.094 -5.540 -6.015 1.00 95.69 68 ALA A CA 1
ATOM 465 C C . ALA A 1 68 ? 6.028 -5.252 -4.947 1.00 95.69 68 ALA A C 1
ATOM 467 O O . ALA A 1 68 ? 6.349 -4.726 -3.878 1.00 95.69 68 ALA A O 1
ATOM 468 N N . MET A 1 69 ? 4.774 -5.639 -5.203 1.00 97.38 69 MET A N 1
ATOM 469 C CA . MET 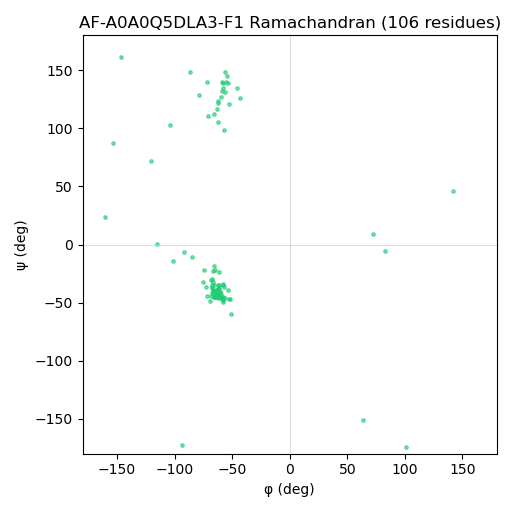A 1 69 ? 3.683 -5.491 -4.233 1.00 97.38 69 MET A CA 1
ATOM 470 C C . MET A 1 69 ? 3.955 -6.310 -2.960 1.00 97.38 69 MET A C 1
ATOM 472 O O . MET A 1 69 ? 3.858 -5.789 -1.849 1.00 97.38 69 MET A O 1
ATOM 476 N N . GLU A 1 70 ? 4.372 -7.570 -3.104 1.00 96.31 70 GLU A N 1
ATOM 477 C CA . GLU A 1 70 ? 4.742 -8.450 -1.987 1.00 96.31 70 GLU A CA 1
ATOM 478 C C . GLU A 1 70 ? 5.949 -7.920 -1.200 1.00 96.31 70 GLU A C 1
ATOM 480 O O . GLU A 1 70 ? 5.982 -7.992 0.030 1.00 96.31 70 GLU A O 1
ATOM 485 N N . ALA A 1 71 ? 6.947 -7.359 -1.888 1.00 96.38 71 ALA A N 1
ATOM 486 C CA . ALA A 1 71 ? 8.102 -6.748 -1.240 1.00 96.38 71 ALA A CA 1
ATOM 487 C C . ALA A 1 71 ? 7.707 -5.519 -0.408 1.00 96.38 71 ALA A C 1
ATOM 489 O O . ALA A 1 71 ? 8.127 -5.406 0.745 1.00 96.38 71 ALA A O 1
ATOM 490 N N . ALA A 1 72 ? 6.865 -4.637 -0.955 1.00 96.88 72 ALA A N 1
ATOM 491 C CA . ALA A 1 72 ? 6.346 -3.481 -0.231 1.00 96.88 72 ALA A CA 1
ATOM 492 C C . ALA A 1 72 ? 5.529 -3.906 1.003 1.00 96.88 72 ALA A C 1
ATOM 494 O O . ALA A 1 72 ? 5.738 -3.364 2.090 1.00 96.88 72 ALA A O 1
ATOM 495 N N . LEU A 1 73 ? 4.657 -4.915 0.867 1.00 96.56 73 LEU A N 1
ATOM 496 C CA . LEU A 1 73 ? 3.898 -5.469 1.991 1.00 96.56 73 LEU A CA 1
ATOM 497 C C . LEU A 1 73 ? 4.831 -5.999 3.090 1.00 96.56 73 LEU A C 1
ATOM 499 O O . LEU A 1 73 ? 4.636 -5.682 4.265 1.00 96.56 73 LEU A O 1
ATOM 503 N N . ARG A 1 74 ? 5.854 -6.776 2.714 1.00 95.94 74 ARG A N 1
ATOM 504 C CA . ARG A 1 74 ? 6.820 -7.352 3.659 1.00 95.94 74 ARG A CA 1
ATOM 505 C C . ARG A 1 74 ? 7.542 -6.271 4.458 1.00 95.94 74 ARG A C 1
ATOM 507 O O . ARG A 1 74 ? 7.577 -6.356 5.677 1.00 95.94 74 ARG A O 1
ATOM 514 N N . ILE A 1 75 ? 8.028 -5.218 3.797 1.00 96.38 75 ILE A N 1
ATOM 515 C CA . ILE A 1 75 ? 8.698 -4.097 4.476 1.00 96.38 75 ILE A CA 1
ATOM 516 C C . ILE A 1 75 ? 7.757 -3.420 5.482 1.00 96.38 75 ILE A C 1
ATOM 518 O O . ILE A 1 75 ? 8.162 -3.118 6.605 1.00 96.38 75 ILE A O 1
ATOM 522 N N . VAL A 1 76 ? 6.487 -3.208 5.115 1.00 96.25 76 VAL A N 1
ATOM 523 C CA . VAL A 1 76 ? 5.505 -2.584 6.017 1.00 96.25 76 VAL A CA 1
ATOM 524 C C . VAL A 1 76 ? 5.207 -3.463 7.240 1.00 96.25 76 VAL A C 1
ATOM 526 O O . VAL A 1 76 ? 5.057 -2.939 8.351 1.00 96.25 76 VAL A O 1
ATOM 529 N N . ALA A 1 77 ? 5.106 -4.780 7.041 1.00 93.62 77 ALA A N 1
ATOM 530 C CA . ALA A 1 77 ? 4.876 -5.754 8.105 1.00 93.62 77 ALA A CA 1
ATOM 531 C C . ALA A 1 77 ? 6.088 -5.870 9.048 1.00 93.62 77 ALA A C 1
ATOM 533 O O . ALA A 1 77 ? 5.919 -5.828 10.267 1.00 93.62 77 ALA A O 1
ATOM 534 N N . ASP A 1 78 ? 7.301 -5.928 8.496 1.00 94.81 78 ASP A N 1
ATOM 535 C CA . ASP A 1 78 ? 8.547 -6.072 9.258 1.00 94.81 78 ASP A CA 1
ATOM 536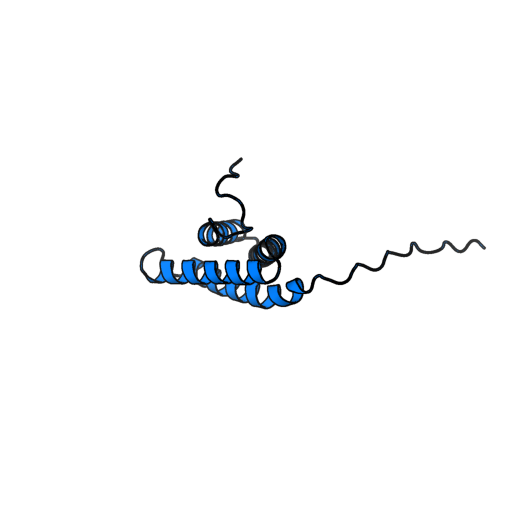 C C . ASP A 1 78 ? 8.866 -4.828 10.105 1.00 94.81 78 ASP A C 1
ATOM 538 O O . ASP A 1 78 ? 9.443 -4.943 11.186 1.00 94.81 78 ASP A O 1
ATOM 542 N N . ALA A 1 79 ? 8.438 -3.637 9.672 1.00 93.38 79 ALA A N 1
ATOM 543 C CA . ALA A 1 79 ? 8.674 -2.385 10.396 1.00 93.38 79 ALA A CA 1
ATOM 544 C C . ALA A 1 79 ? 7.966 -2.293 11.765 1.00 93.38 79 ALA A C 1
ATOM 546 O O . ALA A 1 79 ? 8.316 -1.437 12.577 1.00 93.38 79 ALA A O 1
ATOM 547 N N . ALA A 1 80 ? 6.938 -3.111 12.017 1.00 86.19 80 ALA A N 1
ATOM 548 C CA . ALA A 1 80 ? 6.281 -3.203 13.322 1.00 86.19 80 ALA A CA 1
ATOM 549 C C . ALA A 1 80 ? 5.641 -4.585 13.499 1.00 86.19 80 ALA A C 1
ATOM 551 O O . ALA A 1 80 ? 4.461 -4.772 13.191 1.00 86.19 80 ALA A O 1
ATOM 552 N N . GLN A 1 81 ? 6.418 -5.546 14.005 1.00 88.31 81 GLN A N 1
ATOM 553 C CA . GLN A 1 81 ? 5.972 -6.937 14.150 1.00 88.31 81 GLN A CA 1
ATOM 554 C C . GLN A 1 81 ? 4.717 -7.083 15.026 1.00 88.31 81 GLN A C 1
ATOM 556 O O . GLN A 1 81 ? 3.852 -7.899 14.717 1.00 88.31 81 GLN A O 1
ATOM 561 N N . ASP A 1 82 ? 4.561 -6.246 16.056 1.00 93.06 82 ASP A N 1
ATOM 562 C CA . ASP A 1 82 ? 3.380 -6.203 16.931 1.00 93.06 82 ASP A CA 1
ATOM 563 C C . ASP A 1 82 ? 2.094 -5.780 16.198 1.00 93.06 82 ASP A C 1
ATOM 565 O O . ASP A 1 82 ? 0.988 -6.083 16.644 1.00 93.06 82 ASP A O 1
ATOM 569 N N . ARG A 1 83 ? 2.225 -5.094 15.055 1.00 91.44 83 ARG A N 1
ATOM 570 C CA . ARG A 1 83 ? 1.105 -4.622 14.222 1.00 91.44 83 ARG A CA 1
ATOM 571 C C . ARG A 1 83 ? 1.061 -5.272 12.843 1.00 91.44 83 ARG A C 1
ATOM 573 O O . ARG A 1 83 ? 0.152 -4.965 12.074 1.00 91.44 83 ARG A O 1
ATOM 580 N N . ALA A 1 84 ? 1.985 -6.178 12.529 1.00 94.06 84 ALA A N 1
ATOM 581 C CA . ALA A 1 84 ? 2.164 -6.751 11.196 1.00 94.06 84 ALA A CA 1
ATOM 582 C C . ALA A 1 84 ? 0.861 -7.307 10.603 1.00 94.06 84 ALA A C 1
ATOM 584 O O . ALA A 1 84 ? 0.502 -6.980 9.471 1.00 94.06 84 ALA A O 1
ATOM 585 N N . GLU A 1 85 ?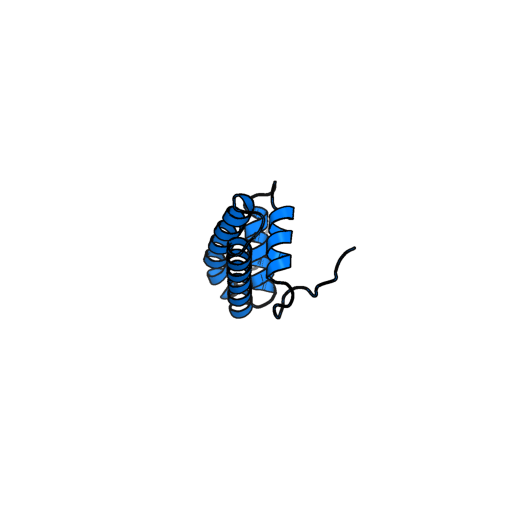 0.102 -8.078 11.386 1.00 94.44 85 GLU A N 1
ATOM 586 C CA . GLU A 1 85 ? -1.177 -8.644 10.948 1.00 94.44 85 GLU A CA 1
ATOM 587 C C . GLU A 1 85 ? -2.216 -7.552 10.645 1.00 94.44 85 GLU A C 1
ATOM 589 O O . GLU A 1 85 ? -2.884 -7.582 9.608 1.00 94.44 85 GLU A O 1
ATOM 594 N N . ARG A 1 86 ? -2.328 -6.541 11.515 1.00 94.06 86 ARG A N 1
ATOM 595 C CA . ARG A 1 86 ? -3.252 -5.415 11.321 1.00 94.06 86 ARG A CA 1
ATOM 596 C C . ARG A 1 86 ? -2.900 -4.625 10.060 1.00 94.06 86 ARG A C 1
ATOM 598 O O . ARG A 1 86 ? -3.793 -4.312 9.275 1.00 94.06 86 ARG A O 1
ATOM 605 N N . ARG A 1 87 ? -1.615 -4.331 9.852 1.00 95.69 87 ARG A N 1
ATOM 606 C CA . ARG A 1 87 ? -1.115 -3.598 8.680 1.00 95.69 87 ARG A CA 1
ATOM 607 C C . ARG A 1 87 ? -1.328 -4.377 7.389 1.00 95.69 87 ARG A C 1
ATOM 609 O O . ARG A 1 87 ? -1.799 -3.802 6.411 1.00 95.69 87 ARG A O 1
ATOM 616 N N . THR A 1 88 ? -1.080 -5.684 7.428 1.00 95.12 88 THR A N 1
ATOM 617 C CA . THR A 1 88 ? -1.339 -6.595 6.308 1.00 95.12 88 THR A CA 1
ATOM 618 C C . THR A 1 88 ? -2.806 -6.552 5.903 1.00 95.12 88 THR A C 1
ATOM 620 O O . THR A 1 88 ? -3.103 -6.274 4.749 1.00 95.12 88 THR A O 1
ATOM 623 N N . ARG A 1 89 ? -3.737 -6.669 6.860 1.00 94.50 89 ARG A N 1
ATOM 624 C CA . ARG A 1 89 ? -5.183 -6.588 6.580 1.00 94.50 89 ARG A CA 1
ATOM 625 C C . ARG A 1 89 ? -5.615 -5.243 5.985 1.00 94.50 89 ARG A C 1
ATOM 627 O O . ARG A 1 89 ? -6.493 -5.209 5.125 1.00 94.50 89 ARG A O 1
ATOM 634 N N . ILE A 1 90 ? -5.035 -4.130 6.447 1.00 94.62 90 ILE A N 1
ATOM 635 C CA . ILE A 1 90 ? -5.326 -2.792 5.901 1.00 94.62 90 ILE A CA 1
ATOM 636 C C . ILE A 1 90 ? -4.891 -2.708 4.432 1.00 94.62 90 ILE A C 1
ATOM 638 O O . ILE A 1 90 ? -5.656 -2.216 3.600 1.00 94.62 90 ILE A O 1
ATOM 642 N N . ILE A 1 91 ? -3.688 -3.196 4.120 1.00 96.25 91 ILE A N 1
ATOM 643 C CA . ILE A 1 91 ? -3.136 -3.188 2.762 1.00 96.25 91 ILE A CA 1
ATOM 644 C C . ILE A 1 91 ? -3.905 -4.153 1.858 1.00 96.25 91 ILE A C 1
ATOM 646 O O . ILE A 1 91 ? -4.372 -3.728 0.803 1.00 96.25 91 ILE A O 1
ATOM 650 N N . ASP A 1 92 ? -4.125 -5.396 2.296 1.00 95.19 92 ASP A N 1
ATOM 651 C CA . ASP A 1 92 ? -4.878 -6.412 1.550 1.00 95.19 92 ASP A CA 1
ATOM 652 C C . ASP A 1 92 ? -6.245 -5.880 1.120 1.00 95.19 92 ASP A C 1
ATOM 654 O O . ASP A 1 92 ? -6.614 -5.965 -0.051 1.00 95.19 92 ASP A O 1
ATOM 658 N N . LYS A 1 93 ? -6.973 -5.245 2.046 1.00 94.12 93 LYS A N 1
ATOM 659 C CA . LYS A 1 93 ? -8.281 -4.652 1.757 1.00 94.12 93 LYS A CA 1
ATOM 660 C C . LYS A 1 93 ? -8.211 -3.527 0.721 1.00 94.12 93 LYS A C 1
ATOM 662 O O . LYS A 1 93 ? -9.124 -3.385 -0.085 1.00 94.12 93 LYS A O 1
ATOM 667 N N . ALA A 1 94 ? -7.178 -2.689 0.757 1.00 95.75 94 ALA A N 1
ATOM 668 C CA . ALA A 1 94 ? -7.039 -1.577 -0.183 1.00 95.75 94 ALA A CA 1
ATOM 669 C C . ALA A 1 94 ? -6.596 -2.042 -1.582 1.00 95.75 94 ALA A C 1
ATOM 671 O O . ALA A 1 94 ? -6.962 -1.429 -2.591 1.00 95.75 94 ALA A O 1
ATOM 672 N N . TRP A 1 95 ? -5.804 -3.113 -1.637 1.00 97.12 95 TRP A N 1
ATOM 673 C CA . TRP A 1 95 ? -5.237 -3.672 -2.865 1.00 97.12 95 TRP A CA 1
ATOM 674 C C . TRP A 1 95 ? -6.105 -4.755 -3.501 1.00 97.12 95 TRP A C 1
ATOM 676 O O . TRP A 1 95 ? -5.823 -5.185 -4.616 1.00 97.12 95 TRP A O 1
ATOM 686 N N . ALA A 1 96 ? -7.185 -5.162 -2.838 1.00 94.69 96 ALA A N 1
ATOM 687 C CA . ALA A 1 96 ? -8.209 -6.028 -3.398 1.00 94.69 96 ALA A CA 1
ATOM 688 C C . ALA A 1 96 ? -8.591 -5.630 -4.838 1.00 94.69 96 ALA A C 1
ATOM 690 O O . ALA A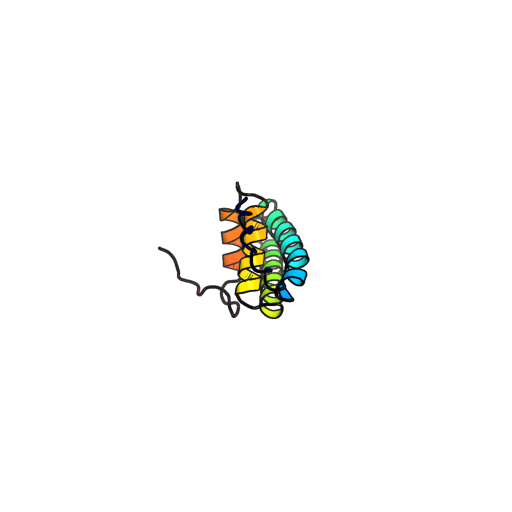 1 96 ? -8.908 -4.468 -5.136 1.00 94.69 96 ALA A O 1
ATOM 691 N N . GLY A 1 97 ? -8.520 -6.605 -5.747 1.00 92.25 97 GLY A N 1
ATOM 692 C CA . GLY A 1 97 ? -8.833 -6.427 -7.166 1.00 92.25 97 GLY A CA 1
ATOM 693 C C . GLY A 1 97 ? -7.810 -5.619 -7.975 1.00 92.25 97 GLY A C 1
ATOM 694 O O . GLY A 1 97 ? -8.107 -5.264 -9.113 1.00 92.25 97 GLY A O 1
ATOM 695 N N . LEU A 1 98 ? -6.635 -5.287 -7.428 1.00 94.50 98 LEU A N 1
ATOM 696 C CA . LEU A 1 98 ? -5.520 -4.789 -8.238 1.00 94.50 98 LEU A CA 1
ATOM 697 C C . LEU A 1 98 ? -4.928 -5.925 -9.081 1.00 94.50 98 LEU A C 1
ATOM 699 O O . LEU A 1 98 ? -4.769 -7.050 -8.608 1.00 94.50 98 LEU A O 1
ATOM 703 N N . ASN A 1 99 ? -4.571 -5.619 -10.330 1.00 87.94 99 ASN A N 1
ATOM 704 C CA . ASN A 1 99 ? -3.911 -6.577 -11.213 1.00 87.94 99 ASN A CA 1
ATOM 705 C C . ASN A 1 99 ? -2.583 -7.029 -10.598 1.00 87.94 99 ASN A C 1
ATOM 707 O O . ASN A 1 99 ? -1.743 -6.201 -10.256 1.00 87.94 99 ASN A O 1
ATOM 711 N N . GLY A 1 100 ? -2.394 -8.341 -10.477 1.00 85.25 100 GLY A N 1
ATOM 712 C CA . GLY A 1 100 ? -1.202 -8.913 -9.852 1.00 85.25 100 GLY A CA 1
ATOM 713 C C . GLY A 1 100 ? -1.258 -8.986 -8.324 1.00 85.25 100 GLY A C 1
ATOM 714 O O . GLY A 1 100 ? -0.379 -9.603 -7.727 1.00 85.25 100 GLY A O 1
ATOM 715 N N . TRP A 1 101 ? -2.302 -8.444 -7.689 1.00 92.94 101 TRP A N 1
ATOM 716 C CA . TRP A 1 101 ? -2.559 -8.693 -6.277 1.00 92.94 101 TRP A CA 1
ATOM 717 C C . TRP A 1 101 ? -3.389 -9.954 -6.081 1.00 92.94 101 TRP A C 1
ATOM 719 O O . TRP A 1 101 ? -4.203 -10.322 -6.930 1.00 92.94 101 TRP A O 1
ATOM 729 N N . ARG A 1 102 ? -3.146 -10.634 -4.958 1.00 86.25 102 ARG A N 1
ATOM 730 C CA . ARG A 1 102 ? -3.751 -11.923 -4.607 1.00 86.25 102 ARG A CA 1
ATOM 731 C C . ARG A 1 102 ? -5.264 -11.896 -4.879 1.00 86.25 102 ARG A C 1
ATOM 733 O O . ARG A 1 102 ? -5.919 -10.927 -4.489 1.00 86.25 102 ARG A O 1
ATOM 740 N N . PRO A 1 103 ? -5.834 -12.938 -5.513 1.00 66.50 103 PRO A N 1
ATOM 741 C CA . PRO A 1 103 ? -7.279 -13.014 -5.667 1.00 66.50 103 PRO A CA 1
ATOM 742 C C . PRO A 1 103 ? -7.920 -12.972 -4.275 1.00 66.50 103 PRO A C 1
ATOM 744 O O . PRO A 1 103 ? -7.436 -13.638 -3.356 1.00 66.50 103 PRO A O 1
ATOM 747 N N . GLU A 1 104 ? -8.978 -12.173 -4.106 1.00 58.25 104 GLU A N 1
ATOM 748 C CA . GLU A 1 104 ? -9.789 -12.182 -2.886 1.00 58.25 104 GLU A CA 1
ATOM 749 C C . GLU A 1 104 ? -10.312 -13.612 -2.676 1.00 58.25 104 GLU A C 1
ATOM 751 O O . GLU A 1 104 ? -11.249 -14.037 -3.345 1.00 58.25 104 GLU A O 1
ATOM 756 N N . GLY A 1 105 ? -9.658 -14.398 -1.813 1.00 47.00 105 GLY A N 1
ATOM 757 C CA . GLY A 1 105 ? -10.069 -15.785 -1.575 1.00 47.00 105 GLY A CA 1
ATOM 758 C C . GLY A 1 105 ? -8.955 -16.805 -1.371 1.00 47.00 105 GLY A C 1
ATOM 759 O O . GLY A 1 105 ? -9.032 -17.904 -1.911 1.00 47.00 105 GLY A O 1
ATOM 760 N N . ARG A 1 106 ? -7.948 -16.508 -0.543 1.00 40.53 106 ARG A N 1
ATOM 761 C CA . ARG A 1 106 ? -7.227 -17.583 0.158 1.00 40.53 106 ARG A CA 1
ATOM 762 C C . ARG A 1 106 ? -7.352 -17.389 1.665 1.00 40.53 106 ARG A C 1
ATOM 764 O O . ARG A 1 106 ? -6.409 -16.982 2.333 1.00 40.53 106 ARG A O 1
ATOM 771 N N . GLN A 1 107 ? -8.553 -17.649 2.171 1.00 33.31 107 GLN A N 1
ATOM 772 C CA . GLN A 1 107 ? -8.729 -18.046 3.565 1.00 33.31 107 GLN A CA 1
ATOM 773 C C . GLN A 1 107 ? -8.365 -19.539 3.658 1.00 33.31 107 GLN A C 1
ATOM 775 O O . GLN A 1 107 ? -8.854 -20.297 2.816 1.00 33.31 107 GLN A O 1
ATOM 780 N N . PRO A 1 108 ? -7.489 -19.969 4.583 1.00 40.75 108 PRO A N 1
ATOM 781 C CA . PRO A 1 108 ? -7.479 -21.361 5.020 1.00 40.75 108 PRO A CA 1
ATOM 782 C C . PRO A 1 108 ? -8.793 -21.724 5.727 1.00 40.75 108 PRO A C 1
ATOM 784 O O . PRO A 1 108 ? -9.438 -20.807 6.294 1.00 40.75 108 PRO A O 1
#